Protein AF-A0A7C1YLE9-F1 (afdb_monomer)

Structure (mmCIF, N/CA/C/O backbone):
data_AF-A0A7C1YLE9-F1
#
_entry.id   AF-A0A7C1YLE9-F1
#
loop_
_atom_site.group_PDB
_atom_site.id
_atom_site.type_symbol
_atom_site.label_atom_id
_atom_site.label_alt_id
_atom_site.label_comp_id
_atom_site.label_asym_id
_atom_site.label_entity_id
_atom_site.label_seq_id
_atom_site.pdbx_PDB_ins_code
_atom_site.Cartn_x
_atom_site.Cartn_y
_atom_site.Cartn_z
_atom_site.occupancy
_atom_site.B_iso_or_equiv
_atom_site.auth_seq_id
_atom_site.auth_comp_id
_atom_site.auth_asym_id
_atom_site.auth_atom_id
_atom_site.pdbx_PDB_model_num
ATOM 1 N N . MET A 1 1 ? -3.053 -8.546 -21.639 1.00 42.47 1 MET A N 1
ATOM 2 C CA . MET A 1 1 ? -1.889 -8.359 -22.533 1.00 42.47 1 MET A CA 1
ATOM 3 C C . MET A 1 1 ? -0.962 -7.395 -21.816 1.00 42.47 1 MET A C 1
ATOM 5 O O . MET A 1 1 ? -1.507 -6.434 -21.296 1.00 42.47 1 MET A O 1
ATOM 9 N N . PRO A 1 2 ? 0.349 -7.647 -21.676 1.00 46.34 2 PRO A N 1
ATOM 10 C CA . PRO A 1 2 ? 1.222 -6.679 -21.020 1.00 46.34 2 PRO A CA 1
ATOM 11 C C . PRO A 1 2 ? 1.406 -5.464 -21.938 1.00 46.34 2 PRO A C 1
ATOM 13 O O . PRO A 1 2 ? 1.786 -5.620 -23.100 1.00 46.34 2 PRO A O 1
ATOM 16 N N . ASP A 1 3 ? 1.083 -4.274 -21.438 1.00 51.31 3 ASP A N 1
ATOM 17 C CA . ASP A 1 3 ? 1.207 -3.020 -22.177 1.00 51.31 3 ASP A CA 1
ATOM 18 C C . ASP A 1 3 ? 2.681 -2.721 -22.529 1.00 51.31 3 ASP A C 1
ATOM 20 O O . ASP A 1 3 ? 3.554 -2.800 -21.659 1.00 51.31 3 ASP A O 1
ATOM 24 N N . PRO A 1 4 ? 2.994 -2.345 -23.785 1.00 53.66 4 PRO A N 1
ATOM 25 C CA . PRO A 1 4 ? 4.367 -2.230 -24.293 1.00 53.66 4 PRO A CA 1
ATOM 26 C C . PRO A 1 4 ? 5.201 -1.068 -23.711 1.00 53.66 4 PRO A C 1
ATOM 28 O O . PRO A 1 4 ? 6.338 -0.882 -24.130 1.00 53.66 4 PRO A O 1
ATOM 31 N N . ASN A 1 5 ? 4.678 -0.317 -22.733 1.00 56.88 5 ASN A N 1
ATOM 32 C CA . ASN A 1 5 ? 5.313 0.856 -22.112 1.00 56.88 5 ASN A CA 1
ATOM 33 C C . ASN A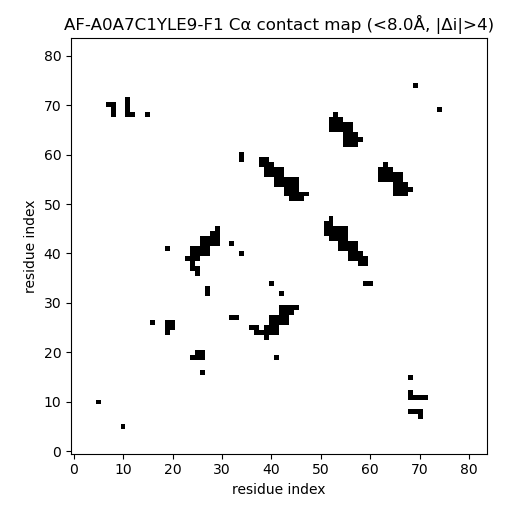 1 5 ? 5.481 0.725 -20.584 1.00 56.88 5 ASN A C 1
ATOM 35 O O . ASN A 1 5 ? 5.457 1.721 -19.862 1.00 56.88 5 ASN A O 1
ATOM 39 N N . GLN A 1 6 ? 5.630 -0.492 -20.054 1.00 59.28 6 GLN A N 1
ATOM 40 C CA . GLN A 1 6 ? 5.893 -0.656 -18.624 1.00 59.28 6 GLN A C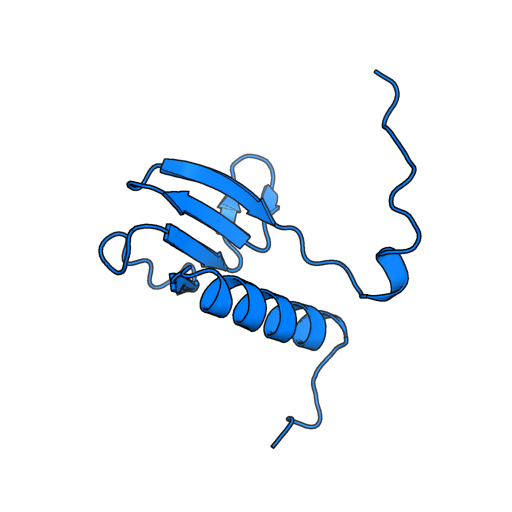A 1
ATOM 41 C C . GLN A 1 6 ? 7.374 -0.451 -18.289 1.00 59.28 6 GLN A C 1
ATOM 43 O O . GLN A 1 6 ? 8.224 -1.304 -18.561 1.00 59.28 6 GLN A O 1
ATOM 48 N N . ASN A 1 7 ? 7.661 0.680 -17.643 1.00 71.31 7 ASN A N 1
ATOM 49 C CA . ASN A 1 7 ? 8.945 0.932 -16.996 1.00 71.31 7 ASN A CA 1
ATOM 50 C C . ASN A 1 7 ? 9.219 -0.150 -15.925 1.00 71.31 7 ASN A C 1
ATOM 52 O O . ASN A 1 7 ? 8.270 -0.698 -15.360 1.00 71.31 7 ASN A O 1
ATOM 56 N N . PRO A 1 8 ? 10.490 -0.454 -15.594 1.00 76.50 8 PRO A N 1
ATOM 57 C CA . PRO A 1 8 ? 10.837 -1.428 -14.548 1.00 76.50 8 PRO A CA 1
ATOM 58 C C . PRO A 1 8 ? 10.125 -1.172 -13.212 1.00 76.50 8 PRO A C 1
ATOM 60 O O . PRO A 1 8 ? 9.711 -2.099 -12.525 1.00 76.50 8 PRO A O 1
ATOM 63 N N . GLU A 1 9 ? 9.924 0.102 -12.886 1.00 74.75 9 GLU A N 1
ATOM 64 C CA . GLU A 1 9 ? 9.211 0.560 -11.694 1.00 74.75 9 GLU A CA 1
ATOM 65 C C . GLU A 1 9 ? 7.721 0.190 -11.721 1.00 74.75 9 GLU A C 1
ATOM 67 O O . GLU A 1 9 ? 7.156 -0.219 -10.710 1.00 74.75 9 GLU A O 1
ATOM 72 N N . GLN A 1 10 ? 7.096 0.232 -12.900 1.00 78.38 10 GLN A N 1
ATOM 73 C CA . GLN A 1 10 ? 5.703 -0.161 -13.077 1.00 78.38 10 GLN A CA 1
ATOM 74 C C . GLN A 1 10 ? 5.527 -1.675 -12.899 1.00 78.38 10 GLN A C 1
ATOM 76 O O . GLN A 1 10 ? 4.603 -2.098 -12.213 1.00 78.38 10 GLN A O 1
ATOM 81 N N . LYS A 1 11 ? 6.456 -2.487 -13.423 1.00 82.38 11 LYS A N 1
ATOM 82 C CA . LYS A 1 11 ? 6.457 -3.943 -13.187 1.00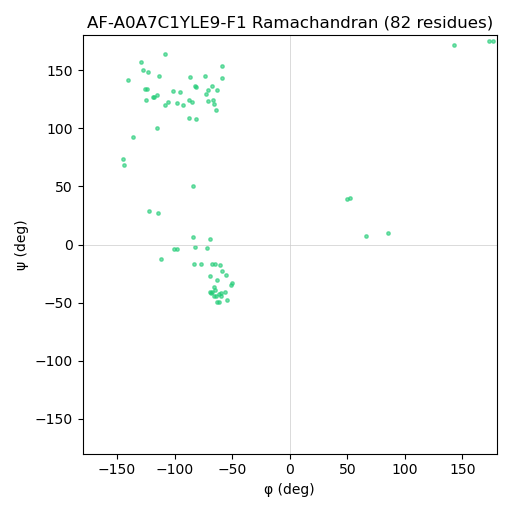 82.38 11 LYS A CA 1
ATOM 83 C C . LYS A 1 11 ? 6.624 -4.283 -11.710 1.00 82.38 11 LYS A C 1
ATOM 85 O O . LYS A 1 11 ? 5.940 -5.167 -11.202 1.00 82.38 11 LYS A O 1
ATOM 90 N N . ALA A 1 12 ? 7.521 -3.579 -11.017 1.00 81.31 12 ALA A N 1
ATOM 91 C CA . ALA A 1 12 ? 7.678 -3.734 -9.576 1.00 81.31 12 ALA A CA 1
ATOM 92 C C . ALA A 1 12 ? 6.367 -3.400 -8.846 1.00 81.31 12 ALA A C 1
ATOM 94 O O . ALA A 1 12 ? 5.955 -4.148 -7.960 1.00 81.31 12 ALA A O 1
ATOM 95 N N . ARG A 1 13 ? 5.675 -2.333 -9.265 1.00 84.12 13 ARG A N 1
ATOM 96 C CA . ARG A 1 13 ? 4.384 -1.935 -8.696 1.00 84.12 13 ARG A CA 1
ATOM 97 C C . ARG A 1 13 ? 3.303 -2.996 -8.908 1.00 84.12 13 ARG A C 1
ATOM 99 O O . ARG A 1 13 ? 2.707 -3.418 -7.924 1.00 84.12 13 ARG A O 1
ATOM 106 N N . ASP A 1 14 ? 3.138 -3.484 -10.138 1.00 86.69 14 ASP A N 1
ATOM 107 C CA . ASP A 1 14 ? 2.196 -4.558 -10.490 1.00 86.69 14 ASP A CA 1
ATOM 108 C C . ASP A 1 14 ? 2.443 -5.841 -9.670 1.00 86.69 14 ASP A C 1
ATOM 110 O O . ASP A 1 14 ? 1.504 -6.464 -9.169 1.00 86.69 14 ASP A O 1
ATOM 114 N N . ASN A 1 15 ? 3.711 -6.213 -9.462 1.00 89.06 15 ASN A N 1
ATOM 115 C CA . ASN A 1 15 ? 4.066 -7.363 -8.628 1.00 89.06 15 ASN A CA 1
ATOM 116 C C . ASN A 1 15 ? 3.696 -7.143 -7.152 1.00 89.06 15 ASN A C 1
ATOM 118 O O . ASN A 1 15 ? 3.133 -8.039 -6.521 1.00 89.06 15 ASN A O 1
ATOM 122 N N . ILE A 1 16 ? 3.983 -5.958 -6.600 1.00 88.31 16 ILE A N 1
ATOM 123 C CA . ILE A 1 16 ? 3.642 -5.615 -5.211 1.00 88.31 16 ILE A CA 1
ATOM 124 C C . ILE A 1 16 ? 2.120 -5.597 -5.021 1.00 88.31 16 ILE A C 1
ATOM 126 O O . ILE A 1 16 ? 1.626 -6.189 -4.063 1.00 88.31 16 ILE A O 1
ATOM 130 N N . ASP A 1 17 ? 1.374 -4.995 -5.951 1.00 90.44 17 ASP A N 1
ATOM 131 C CA . ASP A 1 17 ? -0.093 -5.000 -5.968 1.00 90.44 17 ASP A CA 1
ATOM 132 C C . ASP A 1 17 ? -0.643 -6.439 -5.924 1.00 90.44 17 ASP A C 1
ATOM 134 O O . ASP A 1 17 ? -1.504 -6.763 -5.099 1.00 90.44 17 ASP A O 1
ATOM 138 N N . ALA A 1 18 ? -0.101 -7.330 -6.762 1.00 91.88 18 ALA A N 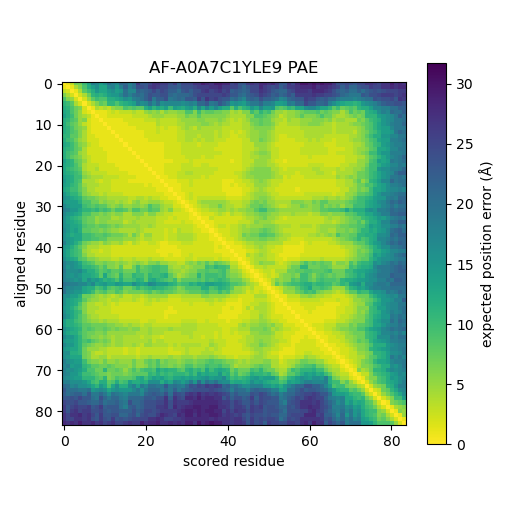1
ATOM 139 C CA . ALA A 1 18 ? -0.506 -8.731 -6.802 1.00 91.88 18 ALA A CA 1
ATOM 140 C C . ALA A 1 18 ? -0.180 -9.480 -5.498 1.00 91.88 18 ALA A C 1
ATOM 142 O O . ALA A 1 18 ? -0.981 -10.305 -5.051 1.00 91.88 18 ALA A O 1
ATOM 143 N N . MET A 1 19 ? 0.975 -9.219 -4.882 1.00 92.38 19 MET A N 1
ATOM 144 C CA . MET A 1 19 ? 1.368 -9.831 -3.607 1.00 92.38 19 MET A CA 1
ATOM 145 C C . MET A 1 19 ? 0.502 -9.342 -2.442 1.00 92.38 19 MET A C 1
ATOM 147 O O . MET A 1 19 ? 0.085 -10.147 -1.605 1.00 92.38 19 MET A O 1
ATOM 151 N N . LEU A 1 20 ? 0.199 -8.043 -2.401 1.00 92.75 20 LEU A N 1
ATOM 152 C CA . LEU A 1 20 ? -0.686 -7.441 -1.405 1.00 92.75 20 LEU A CA 1
ATOM 153 C C . LEU A 1 20 ? -2.092 -8.038 -1.499 1.00 92.75 20 LEU A C 1
ATOM 155 O O . LEU A 1 20 ? -2.616 -8.520 -0.493 1.00 92.75 20 LEU A O 1
ATOM 159 N N . ALA A 1 21 ? -2.656 -8.100 -2.707 1.00 91.94 21 ALA A N 1
ATOM 160 C CA . ALA A 1 21 ? -3.968 -8.696 -2.940 1.00 91.94 21 ALA A CA 1
ATOM 161 C C . ALA A 1 21 ? -4.016 -10.178 -2.527 1.00 91.94 21 ALA A C 1
ATOM 163 O O . AL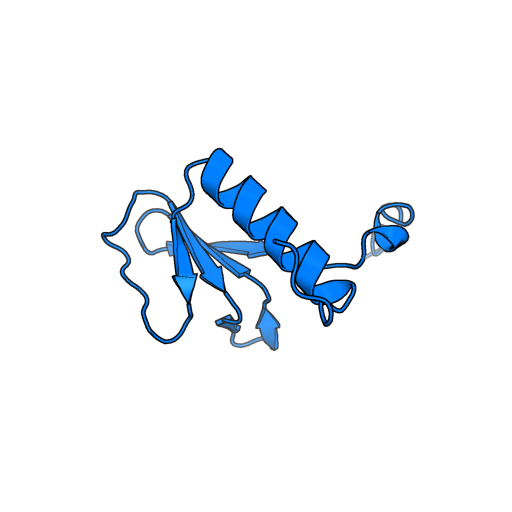A A 1 21 ? -4.945 -10.597 -1.837 1.00 91.94 21 ALA A O 1
ATOM 164 N N . GLN A 1 22 ? -2.992 -10.967 -2.878 1.00 92.44 22 GLN A N 1
ATOM 165 C CA . GLN A 1 22 ? -2.879 -12.373 -2.455 1.00 92.44 22 GLN A CA 1
ATOM 166 C C . GLN A 1 22 ? -2.762 -12.532 -0.935 1.00 92.44 22 GLN A C 1
ATOM 168 O O . GLN A 1 22 ? -3.228 -13.523 -0.380 1.00 92.44 22 GLN A O 1
ATOM 173 N N . SER A 1 23 ? -2.176 -11.543 -0.262 1.00 92.00 23 SER A N 1
ATOM 174 C CA . SER A 1 23 ? -2.037 -11.505 1.196 1.00 92.00 23 SER A CA 1
ATOM 175 C C . SER A 1 23 ? -3.287 -10.957 1.905 1.00 92.00 23 SER A C 1
ATOM 177 O O . SER A 1 23 ? -3.261 -10.758 3.117 1.00 92.00 23 SER A O 1
ATOM 179 N N . GLY A 1 24 ? -4.379 -10.704 1.172 1.00 91.69 24 GLY A N 1
ATOM 180 C CA . GLY A 1 24 ? -5.654 -10.234 1.719 1.00 91.69 24 GLY A CA 1
ATOM 181 C C . GLY A 1 24 ? -5.758 -8.718 1.910 1.00 91.69 24 GLY A C 1
ATOM 182 O O . GLY A 1 24 ? -6.719 -8.253 2.524 1.00 91.69 24 GLY A O 1
ATOM 183 N N . TRP A 1 25 ? -4.803 -7.942 1.392 1.00 94.69 25 TRP A N 1
ATOM 184 C CA . TRP A 1 25 ? -4.859 -6.483 1.435 1.00 94.69 25 TRP A CA 1
ATOM 185 C C . TRP A 1 25 ? -5.728 -5.932 0.312 1.00 94.69 25 TRP A C 1
ATOM 187 O O . TRP A 1 25 ? -5.607 -6.323 -0.850 1.00 94.69 25 TRP A O 1
ATOM 197 N N . VAL A 1 26 ? -6.559 -4.949 0.647 1.00 94.44 26 VAL A N 1
ATOM 198 C CA . VAL A 1 26 ? -7.303 -4.181 -0.348 1.00 94.44 26 VAL A CA 1
ATOM 199 C C . VAL A 1 26 ? -6.440 -3.018 -0.806 1.00 94.44 26 VAL A C 1
ATOM 201 O O . VAL A 1 26 ? -6.218 -2.066 -0.055 1.00 94.44 26 VAL A O 1
ATOM 204 N N . VAL A 1 27 ? -5.952 -3.096 -2.043 1.00 92.56 27 VAL A N 1
ATOM 205 C CA . VAL A 1 27 ? -5.071 -2.067 -2.592 1.00 92.56 27 VAL A CA 1
ATOM 206 C C . VAL A 1 27 ? -5.874 -0.942 -3.241 1.00 92.56 27 VAL A C 1
ATOM 208 O O . VAL A 1 27 ? -6.679 -1.174 -4.143 1.00 92.56 27 VAL A O 1
ATOM 211 N N . GLN A 1 28 ? -5.647 0.292 -2.797 1.00 92.31 28 GLN A N 1
ATOM 212 C CA . GLN A 1 28 ? -6.422 1.474 -3.171 1.00 92.31 28 GLN A CA 1
ATOM 213 C C . GLN A 1 28 ? -5.524 2.622 -3.628 1.00 92.31 28 GLN A C 1
ATOM 215 O O . GLN A 1 28 ? -4.343 2.691 -3.290 1.00 92.31 28 GLN A O 1
ATOM 220 N N . ASP A 1 29 ? -6.094 3.527 -4.417 1.00 88.69 29 ASP A N 1
ATOM 221 C CA . ASP A 1 29 ? -5.441 4.768 -4.832 1.00 88.69 29 ASP A CA 1
ATOM 222 C C . ASP A 1 29 ? -5.673 5.863 -3.781 1.00 88.69 29 ASP A C 1
ATOM 224 O O . ASP A 1 29 ? -6.764 5.958 -3.210 1.00 88.69 29 ASP A O 1
ATOM 228 N N . LYS A 1 30 ? -4.685 6.738 -3.557 1.00 82.56 30 LYS A N 1
ATOM 229 C CA . LYS A 1 30 ? -4.797 7.844 -2.588 1.00 82.56 30 LYS A CA 1
ATOM 230 C C . LYS A 1 30 ? -5.998 8.767 -2.808 1.00 82.56 30 LYS A C 1
ATOM 232 O O . LYS A 1 30 ? -6.460 9.400 -1.863 1.00 82.56 30 LYS A O 1
ATOM 237 N N . LYS A 1 31 ? -6.505 8.878 -4.041 1.00 83.69 31 LYS A N 1
ATOM 238 C CA . LYS A 1 31 ? -7.654 9.736 -4.372 1.00 83.69 31 LYS A CA 1
ATOM 239 C C . LYS A 1 31 ? -8.987 9.123 -3.956 1.00 83.69 31 LYS A C 1
ATOM 241 O O . LYS A 1 31 ? -9.992 9.831 -3.926 1.00 83.69 31 LYS A O 1
ATOM 246 N N . LYS A 1 32 ? -9.022 7.818 -3.681 1.00 84.06 32 LYS A N 1
ATOM 247 C CA . LYS A 1 32 ? -10.250 7.090 -3.368 1.00 84.06 32 LYS A CA 1
ATOM 248 C C . LYS A 1 32 ? -9.968 6.009 -2.333 1.00 84.06 32 LYS A C 1
ATOM 250 O O . LYS A 1 32 ? -9.938 4.826 -2.654 1.00 84.06 32 LYS A O 1
ATOM 255 N N . ILE A 1 33 ? -9.762 6.456 -1.099 1.00 86.12 33 ILE A N 1
ATOM 256 C CA . ILE A 1 33 ? -9.503 5.583 0.042 1.00 86.12 33 ILE A CA 1
ATOM 257 C C . ILE A 1 33 ? -10.823 5.271 0.742 1.00 86.12 33 ILE A C 1
ATOM 259 O O . ILE A 1 33 ? -11.502 6.162 1.250 1.00 86.12 33 ILE A O 1
ATOM 263 N N . ASP A 1 34 ? -11.156 3.992 0.795 1.00 89.88 34 ASP A N 1
ATOM 264 C CA . ASP A 1 34 ? -12.254 3.427 1.559 1.00 89.88 34 ASP A CA 1
ATOM 265 C C . ASP A 1 34 ? -11.687 2.502 2.640 1.00 89.88 34 ASP A C 1
ATOM 267 O O . ASP A 1 34 ? -11.329 1.350 2.392 1.00 89.88 34 ASP A O 1
ATOM 271 N N . PHE A 1 35 ? -11.601 3.001 3.871 1.00 86.50 35 PHE A N 1
ATOM 272 C CA . PHE A 1 35 ? -11.102 2.202 4.992 1.00 86.50 35 PHE A CA 1
ATOM 273 C C . PHE A 1 35 ? -12.059 1.095 5.461 1.00 86.50 35 PHE A C 1
ATOM 275 O O . PHE A 1 35 ? -11.728 0.356 6.383 1.00 86.50 35 PHE A O 1
ATOM 282 N N . SER A 1 36 ? -13.251 0.994 4.874 1.00 88.88 36 SER A N 1
ATOM 283 C CA . SER A 1 36 ? -14.237 -0.047 5.177 1.00 88.88 36 SER A CA 1
ATOM 284 C C . SER A 1 36 ? -14.179 -1.202 4.174 1.00 88.88 36 SER A C 1
ATOM 286 O O . SER A 1 36 ? -14.892 -2.188 4.343 1.00 88.88 36 SER A O 1
ATOM 288 N N . ALA A 1 37 ? -13.332 -1.104 3.145 1.00 88.75 37 ALA A N 1
ATOM 289 C CA . ALA A 1 37 ? -13.228 -2.107 2.092 1.00 88.75 37 ALA A CA 1
ATOM 290 C C . ALA A 1 37 ? -12.649 -3.452 2.572 1.00 88.75 37 ALA A C 1
ATOM 292 O O . ALA A 1 37 ? -12.812 -4.464 1.893 1.00 88.75 37 ALA A O 1
ATOM 293 N N . GLY A 1 38 ? -11.992 -3.485 3.734 1.00 88.94 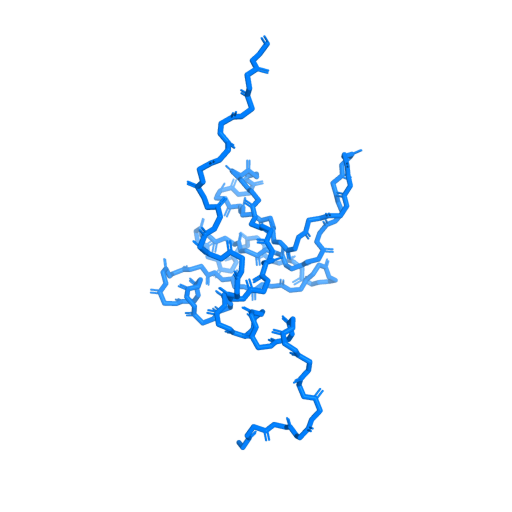38 GLY A N 1
ATOM 294 C CA . GLY A 1 38 ? -11.452 -4.702 4.329 1.00 88.94 38 GLY A CA 1
ATOM 295 C C . GLY A 1 38 ? -10.666 -4.440 5.617 1.00 88.94 38 GLY A C 1
ATOM 296 O O . GLY A 1 38 ? -10.461 -3.284 5.987 1.00 88.94 38 GLY A O 1
ATOM 297 N N . PRO A 1 39 ? -10.211 -5.505 6.302 1.00 88.44 39 PRO A N 1
ATOM 298 C CA . PRO A 1 39 ? -9.440 -5.392 7.543 1.00 88.44 39 PRO A CA 1
ATOM 299 C C . PRO A 1 39 ? -8.027 -4.826 7.328 1.00 88.44 39 PRO A C 1
ATOM 301 O O . PRO A 1 39 ? -7.481 -4.203 8.234 1.00 88.44 39 PRO A O 1
ATOM 304 N N . GLY A 1 40 ? -7.446 -5.022 6.138 1.00 92.81 40 GLY A N 1
ATOM 305 C CA . GLY A 1 40 ? -6.149 -4.476 5.739 1.00 92.81 40 GLY A CA 1
ATOM 306 C C . GLY A 1 40 ? -6.266 -3.675 4.446 1.00 92.81 40 GLY A C 1
ATOM 307 O O . GLY A 1 40 ? -6.724 -4.198 3.428 1.00 92.81 40 GLY A O 1
ATOM 308 N N . ILE A 1 41 ? -5.843 -2.413 4.474 1.00 94.50 41 ILE A N 1
ATOM 309 C CA . ILE A 1 41 ? -5.872 -1.493 3.333 1.00 94.50 41 ILE A CA 1
ATOM 310 C C . ILE A 1 41 ? -4.449 -1.071 2.978 1.00 94.50 41 ILE A C 1
ATOM 312 O O . ILE A 1 41 ? -3.720 -0.582 3.833 1.00 94.50 41 ILE A O 1
ATOM 316 N N . ALA A 1 42 ? -4.058 -1.221 1.717 1.00 94.31 42 ALA A N 1
ATOM 317 C CA . ALA A 1 42 ? -2.798 -0.693 1.207 1.00 94.31 42 ALA A CA 1
ATOM 318 C C . ALA A 1 42 ? -3.092 0.495 0.286 1.00 94.31 42 ALA A C 1
ATOM 320 O O . ALA A 1 42 ? -3.790 0.340 -0.713 1.00 94.31 42 ALA A O 1
ATOM 321 N N . VAL A 1 43 ? -2.585 1.684 0.603 1.00 92.19 43 VAL A N 1
ATOM 322 C CA . VAL A 1 43 ? -2.832 2.897 -0.190 1.00 92.19 43 VAL A CA 1
ATOM 323 C C . VAL A 1 43 ? -1.590 3.273 -0.981 1.00 92.19 43 VAL A C 1
ATOM 325 O O . VAL A 1 43 ? -0.541 3.503 -0.386 1.00 92.19 43 VAL A O 1
ATOM 328 N N . ARG A 1 44 ? -1.721 3.363 -2.307 1.00 90.81 44 ARG A N 1
ATOM 329 C CA . ARG A 1 44 ? -0.649 3.734 -3.242 1.00 90.81 44 ARG A CA 1
ATOM 330 C C . ARG A 1 44 ? -0.313 5.229 -3.196 1.00 90.81 44 ARG A C 1
ATOM 332 O O . ARG A 1 44 ? -1.215 6.057 -3.080 1.00 90.81 44 ARG A O 1
ATOM 339 N N . GLU A 1 45 ? 0.969 5.556 -3.372 1.00 80.94 45 GLU A N 1
ATOM 340 C CA . GLU A 1 45 ? 1.509 6.917 -3.567 1.00 80.94 45 GLU A CA 1
ATOM 341 C C . GLU A 1 45 ? 1.073 7.924 -2.488 1.00 80.94 45 GLU A C 1
ATOM 343 O O . GLU A 1 45 ? 0.724 9.079 -2.775 1.00 80.94 45 GLU A O 1
ATOM 348 N N . TYR A 1 46 ? 1.035 7.474 -1.238 1.00 75.50 46 TYR A N 1
ATOM 349 C CA . TYR A 1 46 ? 0.501 8.250 -0.131 1.00 75.50 46 TYR A CA 1
ATOM 350 C C . TYR A 1 46 ? 1.537 9.248 0.392 1.00 75.50 46 TYR A C 1
ATOM 352 O O . TYR A 1 46 ? 2.709 8.923 0.580 1.00 75.50 46 TYR A O 1
ATOM 360 N N . GLN A 1 47 ? 1.103 10.481 0.644 1.00 74.44 47 GLN A N 1
ATOM 361 C CA . GLN A 1 47 ? 1.976 11.516 1.185 1.00 74.44 47 GLN A CA 1
ATOM 362 C C . GLN A 1 47 ? 2.021 11.406 2.711 1.00 74.44 47 GLN A C 1
ATOM 364 O O . GLN A 1 47 ? 0.980 11.468 3.363 1.00 74.44 47 GLN A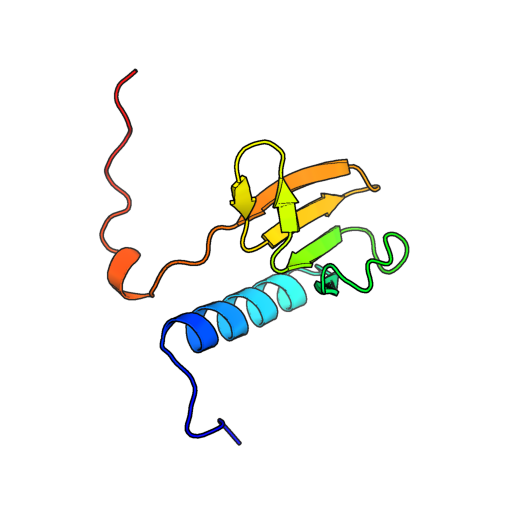 O 1
ATOM 369 N N . THR A 1 48 ? 3.219 11.244 3.272 1.00 72.94 48 THR A N 1
ATOM 370 C CA . THR A 1 48 ? 3.460 11.261 4.723 1.00 72.94 48 THR A CA 1
ATOM 371 C C . THR A 1 48 ? 4.198 12.541 5.122 1.00 72.94 48 THR A C 1
ATOM 373 O O . THR A 1 48 ? 4.781 13.211 4.266 1.00 72.94 48 THR A O 1
ATOM 376 N N . ASP A 1 49 ? 4.207 12.881 6.414 1.00 68.75 49 ASP A N 1
ATOM 377 C CA . ASP A 1 49 ? 4.913 14.061 6.943 1.00 68.75 49 ASP A CA 1
ATOM 378 C C . ASP A 1 49 ? 6.428 14.054 6.670 1.00 68.75 49 ASP A C 1
ATOM 380 O O . ASP A 1 49 ? 7.054 15.112 6.631 1.00 68.75 49 ASP A O 1
ATOM 384 N N . ILE A 1 50 ? 7.018 12.876 6.445 1.00 69.00 50 ILE A N 1
ATOM 385 C CA . ILE A 1 50 ? 8.454 12.700 6.175 1.00 69.00 50 ILE A CA 1
ATOM 386 C C . ILE A 1 50 ? 8.779 12.522 4.682 1.00 69.00 50 ILE A C 1
ATOM 388 O O . ILE A 1 50 ? 9.951 12.456 4.318 1.00 69.00 50 ILE A O 1
ATOM 392 N N . GLY A 1 51 ? 7.766 12.460 3.811 1.00 71.44 51 GLY A N 1
ATOM 393 C CA . GLY A 1 51 ? 7.937 12.276 2.368 1.00 71.44 51 GLY A CA 1
ATOM 394 C C . GLY A 1 51 ? 6.868 11.383 1.724 1.00 71.44 51 GLY A C 1
ATOM 395 O O . GLY A 1 51 ? 6.030 10.797 2.415 1.00 71.44 51 GLY A O 1
ATOM 396 N N . PRO A 1 52 ? 6.840 11.291 0.386 1.00 79.00 52 PRO A N 1
ATOM 397 C CA . PRO A 1 52 ? 5.964 10.354 -0.310 1.00 79.00 52 PRO A CA 1
ATOM 398 C C . PRO A 1 52 ? 6.409 8.909 -0.048 1.00 79.00 52 PRO A C 1
ATOM 400 O O . PRO A 1 52 ? 7.599 8.623 -0.120 1.00 79.00 52 PRO A O 1
ATOM 403 N N . ALA A 1 53 ? 5.452 8.020 0.217 1.00 85.12 53 ALA A N 1
ATOM 404 C CA . ALA A 1 53 ? 5.669 6.578 0.303 1.00 85.12 53 ALA A CA 1
ATOM 405 C C . ALA A 1 53 ? 4.936 5.864 -0.842 1.00 85.12 53 ALA A C 1
ATOM 407 O O . ALA A 1 53 ? 3.832 6.264 -1.236 1.00 85.12 53 ALA A O 1
ATOM 408 N N . ASP A 1 54 ? 5.516 4.781 -1.363 1.00 86.12 54 ASP A N 1
ATOM 409 C CA . ASP A 1 54 ? 4.892 4.024 -2.453 1.00 86.12 54 ASP A CA 1
ATOM 410 C C . ASP A 1 54 ? 3.611 3.318 -2.018 1.00 86.12 54 ASP A C 1
ATOM 412 O O . ASP A 1 54 ? 2.624 3.321 -2.763 1.00 86.12 54 ASP A O 1
ATOM 416 N N . TYR A 1 55 ? 3.612 2.748 -0.815 1.00 90.88 55 TYR A N 1
ATOM 417 C CA . TYR A 1 55 ? 2.418 2.220 -0.177 1.00 90.88 55 TYR A CA 1
ATOM 418 C C . TYR A 1 55 ? 2.415 2.533 1.311 1.00 90.88 55 TYR A C 1
ATOM 420 O O . TYR A 1 55 ? 3.434 2.384 1.981 1.00 90.88 55 TYR A O 1
ATOM 428 N N . VAL A 1 56 ? 1.243 2.864 1.847 1.00 91.81 56 VAL A N 1
ATOM 429 C CA . VAL A 1 56 ? 0.997 2.909 3.293 1.00 91.81 56 VAL A CA 1
ATOM 430 C C . VAL A 1 56 ? -0.028 1.842 3.644 1.00 91.81 56 VAL A C 1
ATOM 432 O O . VAL A 1 56 ? -1.083 1.745 3.014 1.00 91.81 56 VAL A O 1
ATOM 435 N N . LEU A 1 57 ? 0.305 1.025 4.635 1.00 92.38 57 LEU A N 1
ATOM 436 C CA . LEU A 1 57 ? -0.520 -0.073 5.113 1.00 92.38 57 LEU A CA 1
ATOM 437 C C . LEU A 1 57 ? -1.340 0.381 6.313 1.00 92.38 57 LEU A C 1
ATOM 439 O O . LEU A 1 57 ? -0.794 0.924 7.274 1.00 92.38 57 LEU A O 1
ATOM 443 N N . PHE A 1 58 ? -2.636 0.103 6.280 1.00 92.00 58 PHE A N 1
ATOM 444 C CA . PHE A 1 58 ? -3.572 0.400 7.350 1.00 92.00 58 PHE A CA 1
ATOM 445 C C . PHE A 1 58 ? -4.294 -0.859 7.811 1.00 92.00 58 PHE A C 1
ATOM 447 O O . PHE A 1 58 ? -4.832 -1.601 6.992 1.00 92.00 58 PHE A O 1
ATOM 454 N N . VAL A 1 59 ? -4.375 -1.047 9.123 1.00 91.50 59 VAL A N 1
ATOM 455 C CA . VAL A 1 59 ? -5.245 -2.039 9.769 1.00 91.50 59 VAL A CA 1
ATOM 456 C C . VAL A 1 59 ? -6.097 -1.296 10.781 1.00 91.50 59 VAL A C 1
ATOM 458 O O . VAL A 1 59 ? -5.587 -0.423 11.479 1.00 91.50 59 VAL A O 1
ATOM 461 N N . ASP A 1 60 ? -7.403 -1.565 10.804 1.00 87.62 60 ASP A N 1
ATOM 462 C CA . ASP A 1 60 ? -8.352 -0.858 11.679 1.00 87.62 60 ASP A CA 1
ATOM 463 C C . ASP A 1 60 ? -8.225 0.678 11.601 1.00 87.62 60 ASP A C 1
ATOM 465 O O . ASP A 1 60 ? -8.346 1.398 12.591 1.00 87.62 60 ASP A O 1
ATOM 469 N N . LYS A 1 61 ? -7.993 1.199 10.385 1.00 87.19 61 LYS A N 1
ATOM 470 C CA . LYS A 1 61 ? -7.806 2.637 10.086 1.00 87.19 61 LYS A CA 1
ATOM 471 C C . LYS A 1 61 ? -6.540 3.259 10.683 1.00 87.19 61 LYS A C 1
ATOM 473 O O . LYS A 1 61 ? -6.349 4.468 10.566 1.00 87.19 61 LYS A O 1
ATOM 478 N N . GLN A 1 62 ? -5.660 2.461 11.276 1.00 88.19 62 GLN A N 1
ATOM 479 C CA . GLN A 1 62 ? -4.378 2.907 11.798 1.00 88.19 62 GLN A CA 1
ATOM 480 C C . GLN A 1 62 ? -3.261 2.531 10.827 1.00 88.19 62 GLN A C 1
ATOM 482 O O . GLN A 1 62 ? -3.191 1.390 10.375 1.00 88.19 62 GLN A O 1
ATOM 487 N N . ALA A 1 63 ? -2.382 3.483 10.510 1.00 89.31 63 ALA A N 1
ATOM 488 C CA . ALA A 1 63 ? -1.195 3.203 9.711 1.00 89.31 63 ALA A CA 1
ATOM 489 C C . ALA A 1 63 ? -0.245 2.295 10.508 1.00 89.31 63 ALA A C 1
ATOM 491 O O . ALA A 1 63 ? 0.141 2.634 11.628 1.00 89.31 63 ALA A O 1
ATOM 492 N N . ILE A 1 64 ? 0.119 1.148 9.934 1.00 91.81 64 ILE A N 1
ATOM 493 C CA . ILE A 1 64 ? 0.990 0.156 10.579 1.00 91.81 64 ILE A CA 1
ATOM 494 C C . ILE A 1 64 ? 2.366 0.032 9.918 1.00 91.81 64 ILE A C 1
ATOM 496 O O . ILE A 1 64 ? 3.260 -0.592 10.482 1.00 91.81 64 ILE A O 1
ATOM 500 N N . GLY A 1 65 ? 2.551 0.603 8.728 1.00 89.56 65 GLY A N 1
ATOM 501 C CA . GLY A 1 65 ? 3.822 0.526 8.019 1.00 89.56 65 GLY A CA 1
ATOM 502 C C . GLY A 1 65 ? 3.761 1.103 6.614 1.00 89.56 65 GLY A C 1
ATOM 503 O O . GLY A 1 65 ? 2.696 1.481 6.123 1.00 89.56 65 GLY A O 1
ATOM 504 N N . VAL A 1 66 ? 4.923 1.147 5.973 1.00 90.69 66 VAL A N 1
ATOM 505 C CA . VAL A 1 66 ? 5.093 1.608 4.595 1.00 90.69 66 VAL A CA 1
ATOM 506 C C . VAL A 1 66 ? 5.852 0.563 3.782 1.00 90.69 66 VAL A C 1
ATOM 508 O O . VAL A 1 66 ? 6.661 -0.184 4.334 1.00 90.69 66 VAL A O 1
ATOM 511 N N . ILE A 1 67 ? 5.588 0.501 2.480 1.00 86.25 67 ILE A N 1
ATOM 512 C CA . ILE A 1 67 ? 6.368 -0.295 1.526 1.00 86.25 67 ILE A CA 1
ATOM 513 C C . ILE A 1 67 ? 6.952 0.670 0.505 1.00 86.25 67 ILE A C 1
ATOM 515 O O . ILE A 1 67 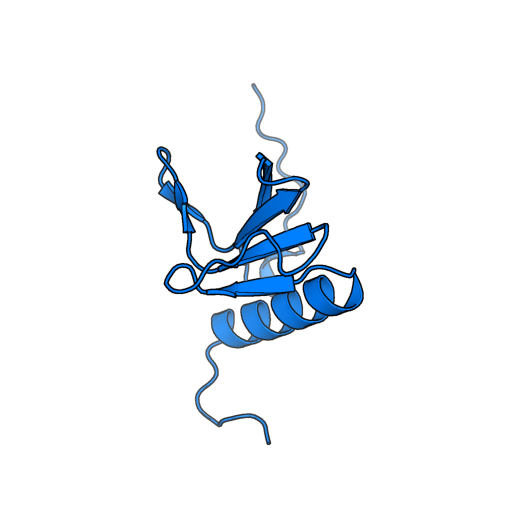? 6.210 1.422 -0.121 1.00 86.25 67 ILE A O 1
ATOM 519 N N . GLU A 1 68 ? 8.267 0.598 0.323 1.00 84.62 68 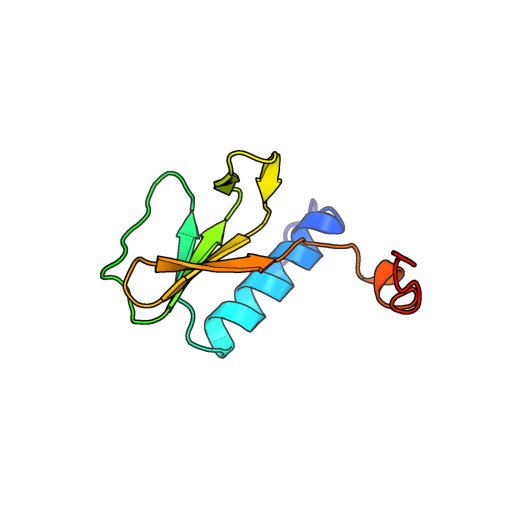GLU A N 1
ATOM 520 C CA . GLU A 1 68 ? 9.010 1.324 -0.706 1.00 84.62 68 GLU A CA 1
ATOM 521 C C . GLU A 1 68 ? 9.253 0.396 -1.897 1.00 84.62 68 GLU A C 1
ATOM 523 O O . GLU A 1 68 ? 9.870 -0.666 -1.742 1.00 84.62 68 GLU A O 1
ATOM 528 N N . ALA A 1 69 ? 8.783 0.771 -3.088 1.00 79.25 69 ALA A N 1
ATOM 529 C CA . ALA A 1 69 ? 9.048 -0.020 -4.278 1.00 79.25 69 ALA A CA 1
ATOM 530 C C . ALA A 1 69 ? 10.518 0.165 -4.677 1.00 79.25 69 ALA A C 1
ATOM 532 O O . ALA A 1 69 ? 11.035 1.277 -4.791 1.00 79.25 69 ALA A O 1
ATOM 533 N N . LYS A 1 70 ? 11.223 -0.946 -4.893 1.00 76.06 70 LYS A N 1
ATOM 534 C CA . LYS A 1 70 ? 12.588 -0.940 -5.426 1.00 76.06 70 LYS A CA 1
ATOM 535 C C . LYS A 1 70 ? 12.643 -1.785 -6.693 1.00 76.06 70 LYS A C 1
ATOM 537 O O . LYS A 1 70 ? 11.908 -2.770 -6.795 1.00 76.06 70 LYS A O 1
ATOM 542 N N . PRO A 1 71 ? 13.515 -1.435 -7.655 1.00 71.62 71 PRO A N 1
ATOM 543 C CA . PRO A 1 71 ? 13.755 -2.300 -8.796 1.00 71.62 71 PRO A CA 1
ATOM 544 C C . PRO A 1 71 ? 14.268 -3.660 -8.312 1.00 71.62 71 PRO A C 1
ATOM 546 O O . PRO A 1 71 ? 15.048 -3.748 -7.366 1.00 71.62 71 PRO A O 1
ATOM 549 N N . GLU A 1 72 ? 13.854 -4.720 -8.994 1.00 67.25 72 GLU A N 1
ATOM 550 C CA . GLU A 1 72 ? 14.208 -6.118 -8.710 1.00 67.25 72 GLU A CA 1
ATOM 551 C C . GLU A 1 72 ? 15.723 -6.355 -8.539 1.00 67.25 72 GLU A C 1
ATOM 553 O O . GLU A 1 72 ? 16.147 -7.128 -7.679 1.00 67.25 72 GLU A O 1
ATOM 558 N N . SER A 1 73 ? 16.559 -5.603 -9.261 1.00 65.75 73 SER A N 1
ATOM 559 C CA . SER A 1 73 ? 18.024 -5.648 -9.150 1.00 65.75 73 SER A CA 1
ATOM 560 C C . SER A 1 73 ? 18.579 -5.183 -7.794 1.00 65.75 73 SER A C 1
ATOM 562 O O . SER A 1 73 ? 19.730 -5.480 -7.467 1.00 65.75 73 SER A O 1
ATOM 564 N N . TRP A 1 74 ? 17.782 -4.480 -6.984 1.00 63.62 74 TRP A N 1
ATOM 565 C CA . TRP A 1 74 ? 18.167 -3.988 -5.658 1.00 63.62 74 TRP A CA 1
ATOM 566 C C . TRP A 1 74 ? 18.007 -5.041 -4.550 1.00 63.62 74 TRP A C 1
ATOM 568 O O . TRP A 1 74 ? 18.628 -4.910 -3.495 1.00 63.62 74 TRP A O 1
ATOM 578 N N . GLY A 1 75 ? 17.255 -6.124 -4.794 1.00 54.53 75 GLY A N 1
ATOM 579 C CA . GLY A 1 75 ? 17.060 -7.220 -3.833 1.00 54.53 75 GLY A CA 1
ATOM 580 C C . GLY A 1 75 ? 18.355 -7.939 -3.425 1.00 54.53 75 GLY A C 1
ATOM 581 O O . GLY A 1 75 ? 18.408 -8.575 -2.378 1.00 54.53 75 GLY A O 1
ATOM 582 N N . HIS A 1 76 ? 19.434 -7.778 -4.200 1.00 51.03 76 HIS A N 1
ATOM 583 C CA . HIS A 1 76 ? 20.764 -8.312 -3.892 1.00 51.03 76 HIS A CA 1
ATOM 584 C C . HIS A 1 76 ? 21.594 -7.448 -2.916 1.00 51.03 76 HIS A C 1
ATOM 586 O O . HIS A 1 76 ? 22.711 -7.836 -2.581 1.00 51.03 76 HIS A O 1
ATOM 592 N N . LYS A 1 77 ? 21.088 -6.291 -2.455 1.00 51.50 77 LYS A N 1
ATOM 593 C CA . LYS A 1 77 ? 21.795 -5.360 -1.546 1.00 51.50 77 LYS A CA 1
ATOM 594 C C . LYS A 1 77 ? 21.145 -5.217 -0.157 1.00 51.50 77 LYS A C 1
ATOM 596 O O . LYS A 1 77 ? 21.319 -4.194 0.494 1.00 51.50 77 LYS A O 1
ATOM 601 N N . ILE A 1 78 ? 20.429 -6.227 0.346 1.00 48.84 78 ILE A N 1
ATOM 602 C CA . ILE A 1 78 ? 19.845 -6.207 1.710 1.00 48.84 78 ILE A CA 1
ATOM 603 C C . ILE A 1 78 ? 20.878 -6.642 2.773 1.00 48.84 78 ILE A C 1
ATOM 605 O O . ILE A 1 78 ? 20.629 -7.509 3.601 1.00 48.84 78 ILE A O 1
ATOM 609 N N . THR A 1 79 ? 22.071 -6.051 2.756 1.00 45.41 79 THR A N 1
ATOM 610 C CA . THR A 1 79 ? 23.015 -6.101 3.887 1.00 45.41 79 THR A CA 1
ATOM 611 C C . THR A 1 79 ? 23.737 -4.767 3.977 1.00 45.41 79 THR A C 1
ATOM 613 O O . THR A 1 79 ? 24.923 -4.641 3.681 1.00 45.41 79 THR A O 1
ATOM 616 N N . THR A 1 80 ? 23.010 -3.723 4.341 1.00 50.03 80 THR A N 1
ATOM 617 C CA . THR A 1 80 ? 23.615 -2.551 4.971 1.00 50.03 80 THR A CA 1
ATOM 618 C C . THR A 1 80 ? 22.692 -2.197 6.121 1.00 50.03 80 THR A C 1
ATOM 620 O O . THR A 1 80 ? 21.650 -1.580 5.936 1.00 50.03 80 THR A O 1
ATOM 623 N N . VAL A 1 81 ? 23.017 -2.751 7.288 1.00 49.09 81 VAL A N 1
ATOM 624 C CA . VAL A 1 81 ? 22.515 -2.250 8.565 1.00 49.09 81 VAL A CA 1
ATOM 625 C C . VAL A 1 81 ? 23.133 -0.869 8.725 1.00 49.09 81 VAL A C 1
ATOM 627 O O . VAL A 1 81 ? 24.353 -0.741 8.676 1.00 49.09 81 VAL A O 1
ATOM 630 N N . GLU A 1 82 ? 22.292 0.149 8.848 1.00 47.31 82 GLU A N 1
ATOM 631 C CA . GLU A 1 82 ? 22.726 1.485 9.246 1.00 47.31 82 GLU A CA 1
ATOM 632 C C . GLU A 1 82 ? 23.264 1.372 10.684 1.00 47.31 82 GLU A C 1
ATOM 634 O O . GLU A 1 82 ? 22.525 0.984 11.593 1.00 47.31 82 GLU A O 1
ATOM 639 N N . GLU A 1 83 ? 24.562 1.619 10.884 1.00 46.88 83 GLU A N 1
ATOM 640 C CA . GLU A 1 83 ? 25.143 1.751 12.225 1.00 46.88 83 GLU A CA 1
ATOM 641 C C . GLU A 1 83 ? 24.669 3.069 12.852 1.00 46.88 83 GLU A C 1
ATOM 643 O O . GLU A 1 83 ? 24.654 4.113 12.198 1.00 46.88 83 GLU A O 1
ATOM 648 N N . GLN A 1 84 ? 24.226 2.968 14.107 1.00 45.75 84 GLN A N 1
ATOM 649 C CA . GLN A 1 84 ? 23.587 4.016 14.905 1.00 45.75 84 GLN A CA 1
ATOM 650 C C . GLN A 1 84 ? 24.583 5.046 15.453 1.00 45.75 84 GLN A C 1
ATOM 652 O O . GLN A 1 84 ? 25.708 4.643 15.825 1.00 45.75 84 GLN A O 1
#

Nearest PDB structures (foldseek):
  5j16-assembly2_B  TM=5.916E-01  e=4.482E+00  Staphylococcus aureus subsp. aureus MSSA476
  4bj9-assembly2_B  TM=3.519E-01  e=2.453E+00  Homo sapiens
  8pj1-assembly1_4  TM=3.187E-01  e=7.658E+00  Homo sapiens

Radius of gyration: 14.3 Å; Cα contacts (8 Å, |Δi|>4): 109; chains: 1; bounding box: 39×26×39 Å

Foldseek 3Di:
DPDPPDDLLNVLVVVVVVVCVVVVEDEEEPVDDDPVPGQKYWYAQDADPVGTARIFIDGPNDTDDTDHRDRPVCVVPPPDDPDD

Secondary structure (DSSP, 8-state):
---TT--HHHHHHHHHHHHHHHTT-EEEETTS--TTS-SEEEEEEEEETTEEEEEEEEETTEEEEEE----GGGGGG-------

pLDDT: mean 78.39, std 15.69, range [42.47, 94.69]

Sequence (84 aa):
MPDPNQNPEQKARDNIDAMLAQSGWVVQDKKKIDFSAGPGIAVREYQTDIGPADYVLFVDKQAIGVIEAKPESWGHKITTVEEQ

Mean predicted aligned error: 9.03 Å

Solvent-accessible surface area (backbone atoms only — not comparable to full-atom values): 5253 Å² total; per-residue (Å²): 130,88,66,97,78,66,50,68,64,51,54,41,48,56,51,49,53,53,52,38,46,76,71,64,29,44,77,34,48,65,92,60,75,63,76,81,77,47,72,30,35,32,29,34,68,33,77,48,100,91,44,78,34,49,24,37,32,26,45,87,81,38,80,77,50,72,46,77,84,61,52,77,84,54,72,82,63,86,80,73,81,82,83,131